Protein AF-A0A822EEZ5-F1 (afdb_monomer_lite)

Foldseek 3Di:
DDVVVVVVVLPPLPPAQEDAADQDPPDPPRPHVPVVNLLCCLAPPCQSRLQNYQEYHHELVSCVSNLVSDQRQNHQYYHYEQDDPVSCVVAVPPPHPNVNVVPHNHQWYWYWHDDPPDDTDIDTDGDD

Structure (mmCIF, N/CA/C/O backbone):
data_AF-A0A822EEZ5-F1
#
_entry.id   AF-A0A822EEZ5-F1
#
loop_
_atom_site.group_PDB
_atom_site.id
_atom_site.type_symbol
_atom_site.label_atom_id
_atom_site.label_alt_id
_atom_site.label_comp_id
_atom_site.label_asym_id
_atom_site.label_entity_id
_atom_site.label_seq_id
_atom_site.pdbx_PDB_ins_code
_atom_site.Cartn_x
_atom_site.Cartn_y
_atom_site.Cartn_z
_atom_site.occupancy
_atom_site.B_iso_or_equiv
_atom_site.auth_seq_id
_atom_site.auth_comp_id
_atom_site.auth_asym_id
_atom_site.auth_atom_id
_atom_site.pdbx_PDB_model_num
ATOM 1 N N . VAL A 1 1 ? 2.350 -27.438 6.281 1.00 40.94 1 VAL A N 1
ATOM 2 C CA . VAL A 1 1 ? 3.151 -26.961 7.430 1.00 40.94 1 VAL A CA 1
ATOM 3 C C . VAL A 1 1 ? 2.363 -25.825 8.044 1.00 40.94 1 VAL A C 1
ATOM 5 O O . VAL A 1 1 ? 2.202 -24.805 7.385 1.00 40.94 1 VAL A O 1
ATOM 8 N N . ASP A 1 2 ? 1.758 -26.075 9.203 1.00 41.69 2 ASP A N 1
ATOM 9 C CA . ASP A 1 2 ? 0.880 -25.128 9.894 1.00 41.69 2 ASP A CA 1
ATOM 10 C C . ASP A 1 2 ? 1.665 -23.890 10.335 1.00 41.69 2 ASP A C 1
ATOM 12 O O . ASP A 1 2 ? 2.640 -23.989 11.080 1.00 41.69 2 ASP A O 1
ATOM 16 N N . ASN A 1 3 ? 1.237 -22.715 9.872 1.00 53.09 3 ASN A N 1
ATOM 17 C CA . ASN A 1 3 ? 1.845 -21.423 10.197 1.00 53.09 3 ASN A CA 1
ATOM 18 C C . ASN A 1 3 ? 1.321 -20.867 11.533 1.00 53.09 3 ASN A C 1
ATOM 20 O O . ASN A 1 3 ? 1.221 -19.657 11.690 1.00 53.09 3 ASN A O 1
ATOM 24 N N . GLN A 1 4 ? 1.028 -21.724 12.516 1.00 59.28 4 GLN A N 1
ATOM 25 C CA . GLN A 1 4 ? 0.553 -21.290 13.838 1.00 59.28 4 GLN A CA 1
ATOM 26 C C . GLN A 1 4 ? 1.522 -20.302 14.504 1.00 59.28 4 GLN A C 1
ATOM 28 O O . GLN A 1 4 ? 1.101 -19.368 15.171 1.00 59.28 4 GLN A O 1
ATOM 33 N N . ARG A 1 5 ? 2.832 -20.450 14.263 1.00 58.84 5 ARG A N 1
ATOM 34 C CA . ARG A 1 5 ? 3.837 -19.473 14.709 1.00 58.84 5 ARG A CA 1
ATOM 35 C C . ARG A 1 5 ? 3.690 -18.105 14.049 1.00 58.84 5 ARG A C 1
ATOM 37 O O . ARG A 1 5 ? 3.953 -17.108 14.703 1.00 58.84 5 ARG A O 1
ATOM 44 N N . LEU A 1 6 ? 3.317 -18.060 12.770 1.00 58.75 6 LEU A N 1
ATOM 45 C CA . LEU A 1 6 ? 3.106 -16.802 12.061 1.00 58.75 6 LEU A CA 1
ATOM 46 C C . LEU A 1 6 ? 1.865 -16.102 12.620 1.00 58.75 6 LEU A C 1
ATOM 48 O O . LEU A 1 6 ? 1.935 -14.922 12.916 1.00 58.75 6 LEU A O 1
ATOM 52 N N . ASP A 1 7 ? 0.780 -16.845 12.843 1.00 57.44 7 ASP A N 1
ATOM 53 C CA . ASP A 1 7 ? -0.473 -16.293 13.368 1.00 57.44 7 ASP A CA 1
ATOM 54 C C . ASP A 1 7 ? -0.299 -15.715 14.784 1.00 57.44 7 ASP A C 1
ATOM 56 O O . ASP A 1 7 ? -0.736 -14.599 15.041 1.00 57.44 7 ASP A O 1
ATOM 60 N N . ILE A 1 8 ? 0.464 -16.389 15.652 1.00 62.69 8 ILE A N 1
ATOM 61 C CA . ILE A 1 8 ? 0.809 -15.879 16.993 1.00 62.69 8 ILE A CA 1
ATOM 62 C C . ILE A 1 8 ? 1.640 -14.583 16.915 1.00 62.69 8 ILE A C 1
ATOM 64 O O . ILE A 1 8 ? 1.400 -13.650 17.674 1.00 62.69 8 ILE A O 1
ATOM 68 N N . ILE A 1 9 ? 2.597 -14.490 15.983 1.00 59.03 9 ILE A N 1
ATOM 69 C CA . ILE A 1 9 ? 3.438 -13.288 15.815 1.00 59.03 9 ILE A CA 1
ATOM 70 C C . ILE A 1 9 ? 2.633 -12.111 15.233 1.00 59.03 9 ILE A C 1
ATOM 72 O O . ILE A 1 9 ? 2.916 -10.961 15.559 1.00 59.03 9 ILE A O 1
ATOM 76 N N . LEU A 1 10 ? 1.635 -12.380 14.383 1.00 59.34 10 LEU A N 1
ATOM 77 C CA . LEU A 1 10 ? 0.756 -11.347 13.816 1.00 59.34 10 LEU A CA 1
ATOM 78 C C . LEU A 1 10 ? -0.245 -10.801 14.855 1.00 59.34 10 LEU A C 1
ATOM 80 O O . LEU A 1 10 ? -0.673 -9.655 14.733 1.00 59.34 10 LEU A O 1
ATOM 84 N N . GLU A 1 11 ? -0.597 -11.593 15.875 1.00 57.88 11 GLU A N 1
ATOM 85 C CA . GLU A 1 11 ? -1.450 -11.179 17.001 1.00 57.88 11 GLU A CA 1
ATOM 86 C C . GLU A 1 11 ? -0.689 -10.406 18.097 1.00 57.88 11 GLU A C 1
ATOM 88 O O . GLU A 1 11 ? -1.285 -9.599 18.819 1.00 57.88 11 GLU A O 1
ATOM 93 N N . GLU A 1 12 ? 0.632 -10.581 18.214 1.00 59.47 12 GLU A N 1
ATOM 94 C CA . GLU A 1 12 ? 1.474 -9.751 19.079 1.00 59.47 12 GLU A CA 1
ATOM 95 C C . GLU A 1 12 ? 1.608 -8.339 18.476 1.00 59.47 12 GLU A C 1
ATOM 97 O O . GLU A 1 12 ? 2.477 -8.073 17.648 1.00 59.47 12 GLU A O 1
ATOM 102 N N . ASN A 1 13 ? 0.725 -7.431 18.916 1.00 52.38 13 ASN A N 1
ATOM 103 C CA . ASN A 1 13 ? 0.539 -5.992 18.610 1.00 52.38 13 ASN A CA 1
ATOM 104 C C . ASN A 1 13 ? 1.773 -5.104 18.298 1.00 52.38 13 ASN A C 1
ATOM 106 O O . ASN A 1 13 ? 1.629 -3.923 17.976 1.00 52.38 13 ASN A O 1
ATOM 110 N N . THR A 1 14 ? 2.987 -5.621 18.404 1.00 52.34 14 THR A N 1
ATOM 111 C CA . THR A 1 14 ? 4.252 -4.960 18.086 1.00 52.34 14 THR A CA 1
ATOM 112 C C . THR A 1 14 ? 4.615 -4.997 16.599 1.00 52.34 14 THR A C 1
ATOM 114 O O . THR A 1 14 ? 5.368 -4.130 16.161 1.00 52.34 14 THR A O 1
ATOM 117 N N . PHE A 1 15 ? 4.101 -5.951 15.808 1.00 54.69 15 PHE A N 1
ATOM 118 C CA . PHE A 1 15 ? 4.681 -6.222 14.481 1.00 54.69 15 PHE A CA 1
ATOM 119 C C . PHE A 1 15 ? 4.086 -5.447 13.292 1.00 54.69 15 PHE A C 1
ATOM 121 O O . PHE A 1 15 ? 4.710 -5.407 12.236 1.00 54.69 15 PHE A O 1
ATOM 128 N N . THR A 1 16 ? 2.919 -4.805 13.405 1.00 61.56 16 THR A N 1
ATOM 129 C CA . THR A 1 16 ? 2.196 -4.344 12.194 1.00 61.56 16 THR A CA 1
ATOM 130 C C . THR A 1 16 ? 1.601 -2.947 12.273 1.00 61.56 16 THR A C 1
ATOM 132 O O . THR A 1 16 ? 0.575 -2.691 11.663 1.00 61.56 16 THR A O 1
ATOM 135 N N . ASN A 1 17 ? 2.255 -2.008 12.959 1.00 76.88 17 ASN A N 1
ATOM 136 C CA . ASN A 1 17 ? 1.902 -0.593 12.784 1.00 76.88 17 ASN A CA 1
ATOM 137 C C . ASN A 1 17 ? 2.533 0.002 11.518 1.00 76.88 17 ASN A C 1
ATOM 139 O O . ASN A 1 17 ? 1.924 0.866 10.895 1.00 76.88 17 ASN A O 1
ATOM 143 N N . ALA A 1 18 ? 3.730 -0.452 11.133 1.00 83.12 18 ALA A N 1
ATOM 144 C CA . ALA A 1 18 ? 4.462 0.060 9.981 1.00 83.12 18 ALA A CA 1
ATOM 145 C C . ALA A 1 18 ? 4.968 -1.085 9.099 1.00 83.12 18 ALA A C 1
ATOM 147 O O . ALA A 1 18 ? 5.644 -1.988 9.590 1.00 83.12 18 ALA A O 1
ATOM 148 N N . LEU A 1 19 ? 4.662 -1.037 7.803 1.00 86.62 19 LEU A N 1
ATOM 149 C CA . LEU A 1 19 ? 5.199 -1.959 6.803 1.00 86.62 19 LEU A CA 1
ATOM 150 C C . LEU A 1 19 ? 6.163 -1.215 5.878 1.00 86.62 19 LEU A C 1
ATOM 152 O O . LEU A 1 19 ? 5.849 -0.120 5.415 1.00 86.62 19 LEU A O 1
ATOM 156 N N . ASN A 1 20 ? 7.322 -1.815 5.599 1.00 85.38 20 ASN A N 1
ATOM 157 C CA . ASN A 1 20 ? 8.355 -1.228 4.750 1.00 85.38 20 ASN A CA 1
ATOM 158 C C . ASN A 1 20 ? 8.762 -2.200 3.632 1.00 85.38 20 ASN A C 1
ATOM 160 O O . ASN A 1 20 ? 9.286 -3.279 3.898 1.00 85.38 20 ASN A O 1
ATOM 164 N N . PHE A 1 21 ? 8.518 -1.785 2.393 1.00 83.62 21 PHE A N 1
ATOM 165 C CA . PHE A 1 21 ? 8.829 -2.484 1.148 1.00 83.62 21 PHE A CA 1
ATOM 166 C C . PHE A 1 21 ? 9.794 -1.678 0.267 1.00 83.62 21 PHE A C 1
ATOM 168 O O . PHE A 1 21 ? 9.820 -1.871 -0.948 1.00 83.62 21 PHE A O 1
ATOM 175 N N . VAL A 1 22 ? 10.557 -0.752 0.854 1.00 77.25 22 VAL A N 1
ATOM 176 C CA . VAL A 1 22 ? 11.609 -0.022 0.140 1.00 77.25 22 VAL A CA 1
ATOM 177 C C . VAL A 1 22 ? 12.774 -0.962 -0.122 1.00 77.25 22 VAL A C 1
ATOM 179 O O . VAL A 1 22 ? 13.339 -1.557 0.797 1.00 77.25 22 VAL A O 1
ATOM 182 N N . LEU A 1 23 ? 13.153 -1.069 -1.389 1.00 67.56 23 LEU A N 1
ATOM 183 C CA . LEU A 1 23 ? 14.301 -1.847 -1.826 1.00 67.56 23 LEU A CA 1
ATOM 184 C C . LEU A 1 23 ? 15.545 -0.973 -1.644 1.00 67.56 23 LEU A C 1
ATOM 186 O O . LEU A 1 23 ? 15.930 -0.222 -2.532 1.00 67.56 23 LEU A O 1
ATOM 190 N N . THR A 1 24 ? 16.154 -0.992 -0.457 1.00 53.53 24 THR A N 1
ATOM 191 C CA . THR A 1 24 ? 17.392 -0.235 -0.230 1.00 53.53 24 THR A CA 1
ATOM 192 C C . THR A 1 24 ? 18.543 -0.863 -1.016 1.00 53.53 24 THR A C 1
ATOM 194 O O . THR A 1 24 ? 19.123 -1.855 -0.577 1.00 53.53 24 THR A O 1
ATOM 197 N N . THR A 1 25 ? 18.925 -0.264 -2.142 1.00 46.53 25 THR A N 1
ATOM 198 C CA . THR A 1 25 ? 20.228 -0.490 -2.779 1.00 46.53 25 THR A CA 1
ATOM 199 C C . THR A 1 25 ? 21.290 0.310 -2.017 1.00 46.53 25 THR A C 1
ATOM 201 O O . THR A 1 25 ? 21.645 1.421 -2.400 1.00 46.53 25 THR A O 1
ATOM 204 N N . LEU A 1 26 ? 21.771 -0.216 -0.885 1.00 39.56 26 LEU A N 1
ATOM 205 C CA . LEU A 1 26 ? 23.038 0.253 -0.287 1.00 39.56 26 LEU A CA 1
ATOM 206 C C . LEU A 1 26 ? 24.258 -0.472 -0.882 1.00 39.56 26 LEU A C 1
ATOM 208 O O . LEU A 1 26 ? 25.397 -0.086 -0.643 1.00 39.56 26 LEU A O 1
ATOM 212 N N . THR A 1 27 ? 24.009 -1.484 -1.702 1.00 38.69 27 THR A N 1
ATOM 213 C CA . THR A 1 27 ? 24.968 -2.180 -2.556 1.00 38.69 27 THR A CA 1
ATOM 214 C C . THR A 1 27 ? 24.254 -2.432 -3.879 1.00 38.69 27 THR A C 1
ATOM 216 O O . THR A 1 27 ? 23.063 -2.735 -3.845 1.00 38.69 27 THR A O 1
ATOM 219 N N . ASP A 1 28 ? 24.937 -2.311 -5.018 1.00 41.38 28 ASP A N 1
ATOM 220 C CA . ASP A 1 28 ? 24.404 -2.476 -6.391 1.00 41.38 28 ASP A CA 1
ATOM 221 C C . ASP A 1 28 ? 23.696 -3.822 -6.683 1.00 41.38 28 ASP A C 1
ATOM 223 O O . ASP A 1 28 ? 23.238 -4.071 -7.797 1.00 41.38 28 ASP A O 1
ATOM 227 N N . ASP A 1 29 ? 23.551 -4.690 -5.686 1.00 39.03 29 ASP A N 1
ATOM 228 C CA . ASP A 1 29 ? 22.680 -5.849 -5.739 1.00 39.03 29 ASP A CA 1
ATOM 229 C C . ASP A 1 29 ? 21.243 -5.418 -5.443 1.00 39.03 29 ASP A C 1
ATOM 231 O O . ASP A 1 29 ? 20.829 -5.249 -4.292 1.00 39.03 29 ASP A O 1
ATOM 235 N N . ILE A 1 30 ? 20.461 -5.263 -6.513 1.00 46.62 30 ILE A N 1
ATOM 236 C CA . ILE A 1 30 ? 19.004 -5.155 -6.460 1.00 46.62 30 ILE A CA 1
ATOM 237 C C . ILE A 1 30 ? 18.480 -6.439 -5.804 1.00 46.62 30 ILE A C 1
ATOM 239 O O . ILE A 1 30 ? 18.156 -7.422 -6.472 1.00 46.62 30 ILE A O 1
ATOM 243 N N . CYS A 1 31 ? 18.376 -6.447 -4.476 1.00 44.38 31 CYS A N 1
ATOM 244 C CA . CYS A 1 31 ? 17.575 -7.420 -3.748 1.00 44.38 31 CYS A CA 1
ATOM 245 C C . CYS A 1 31 ? 16.105 -7.093 -4.005 1.00 44.38 31 CYS A C 1
ATOM 247 O O . CYS A 1 31 ? 15.400 -6.627 -3.117 1.00 44.38 31 CYS A O 1
ATOM 249 N N . SER A 1 32 ? 15.650 -7.309 -5.242 1.00 56.38 32 SER A N 1
ATOM 250 C CA . SER A 1 32 ? 14.232 -7.355 -5.566 1.00 56.38 32 SER A CA 1
ATOM 251 C C . SER A 1 32 ? 13.616 -8.392 -4.636 1.00 56.38 32 SER A C 1
ATOM 253 O O . SER A 1 32 ? 14.074 -9.539 -4.590 1.00 56.38 32 SER A O 1
ATOM 255 N N . ILE A 1 33 ? 12.603 -8.000 -3.857 1.00 63.50 33 ILE A N 1
ATOM 256 C CA . ILE A 1 33 ? 11.738 -8.993 -3.226 1.00 63.50 33 ILE A CA 1
ATOM 257 C C . ILE A 1 33 ? 11.224 -9.835 -4.383 1.00 63.50 33 ILE A C 1
ATOM 259 O O . ILE A 1 33 ? 10.450 -9.338 -5.199 1.00 63.50 33 ILE A O 1
ATOM 263 N N . ALA A 1 34 ? 11.695 -11.081 -4.476 1.00 69.56 34 ALA A N 1
ATOM 264 C CA . ALA A 1 34 ? 11.305 -11.962 -5.561 1.00 69.56 34 ALA A CA 1
ATOM 265 C C . ALA A 1 34 ? 9.779 -11.937 -5.663 1.00 69.56 34 ALA A C 1
ATOM 267 O O . ALA A 1 34 ? 9.099 -12.109 -4.649 1.00 69.56 34 ALA A O 1
ATOM 268 N N . ASP A 1 35 ? 9.242 -11.715 -6.862 1.00 74.00 35 ASP A N 1
ATOM 269 C CA . ASP A 1 35 ? 7.805 -11.512 -7.081 1.00 74.00 35 ASP A CA 1
ATOM 270 C C . ASP A 1 35 ? 6.945 -12.581 -6.397 1.00 74.00 35 ASP A C 1
ATOM 272 O O . ASP A 1 35 ? 5.860 -12.303 -5.897 1.00 74.00 35 ASP A O 1
ATOM 276 N N . GLN A 1 36 ? 7.452 -13.811 -6.313 1.00 76.12 36 GLN A N 1
ATOM 277 C CA . GLN A 1 36 ? 6.807 -14.913 -5.609 1.00 76.12 36 GLN A CA 1
ATOM 278 C C . GLN A 1 36 ? 6.635 -14.662 -4.100 1.00 76.12 36 GLN A C 1
ATOM 280 O O . GLN A 1 36 ? 5.601 -15.017 -3.534 1.00 76.12 36 GLN A O 1
ATOM 285 N N . ILE A 1 37 ? 7.629 -14.060 -3.443 1.00 80.19 37 ILE A N 1
ATOM 286 C CA . ILE A 1 37 ? 7.587 -13.688 -2.023 1.00 80.19 37 ILE A CA 1
ATOM 287 C C . ILE A 1 37 ? 6.583 -12.554 -1.822 1.00 80.19 37 ILE A C 1
ATOM 289 O O . ILE A 1 37 ? 5.725 -12.664 -0.946 1.00 80.19 37 ILE A O 1
ATOM 293 N N . LEU A 1 38 ? 6.643 -11.518 -2.664 1.00 83.88 38 LEU A N 1
ATOM 294 C CA . LEU A 1 38 ? 5.706 -10.395 -2.611 1.00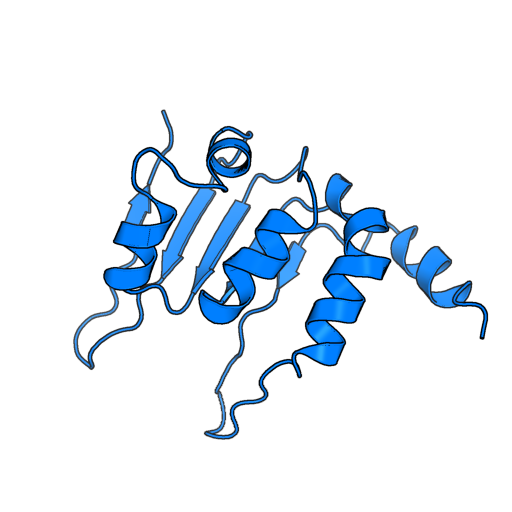 83.88 38 LEU A CA 1
ATOM 295 C C . LEU A 1 38 ? 4.264 -10.871 -2.827 1.00 83.88 38 LEU A C 1
ATOM 297 O O . LEU A 1 38 ? 3.392 -10.595 -2.010 1.00 83.88 38 LEU A O 1
ATOM 301 N N . ASN A 1 39 ? 4.027 -11.682 -3.859 1.00 84.56 39 ASN A N 1
ATOM 302 C CA . ASN A 1 39 ? 2.715 -12.259 -4.143 1.00 84.56 39 ASN A CA 1
ATOM 303 C C . ASN A 1 39 ? 2.220 -13.115 -2.973 1.00 84.56 39 ASN A C 1
ATOM 305 O O . ASN A 1 39 ? 1.064 -13.014 -2.568 1.00 84.56 39 ASN A O 1
ATOM 309 N N . ARG A 1 40 ? 3.091 -13.947 -2.386 1.00 85.56 40 ARG A N 1
ATOM 310 C CA . ARG A 1 40 ? 2.718 -14.756 -1.222 1.00 85.56 40 ARG A CA 1
ATOM 311 C C . ARG A 1 40 ? 2.337 -13.875 -0.035 1.00 85.56 40 ARG A C 1
ATOM 313 O O . ARG A 1 40 ? 1.365 -14.204 0.645 1.00 85.56 40 ARG A O 1
ATOM 320 N N . PHE A 1 41 ? 3.076 -12.796 0.208 1.00 85.81 41 PHE A N 1
ATOM 321 C CA . PHE A 1 41 ? 2.777 -11.841 1.268 1.00 85.81 41 PHE A CA 1
ATOM 322 C C . PHE A 1 41 ? 1.423 -11.159 1.031 1.00 85.81 41 PHE A C 1
ATOM 324 O O . PHE A 1 41 ? 0.550 -11.249 1.896 1.00 85.81 41 PHE A O 1
ATOM 331 N N . CYS A 1 42 ? 1.215 -10.579 -0.156 1.00 88.38 42 CYS A N 1
ATOM 332 C CA . CYS A 1 42 ? -0.028 -9.910 -0.548 1.00 88.38 42 CYS A CA 1
ATOM 333 C C . CYS A 1 42 ? -1.254 -10.826 -0.464 1.00 88.38 42 CYS A C 1
ATOM 335 O O . CYS A 1 42 ? -2.317 -10.379 -0.059 1.00 88.38 42 CYS A O 1
ATOM 337 N N . LEU A 1 43 ? -1.117 -12.106 -0.824 1.00 88.00 43 LEU A N 1
ATOM 338 C CA . LEU A 1 43 ? -2.254 -13.029 -0.876 1.00 88.00 43 LEU A CA 1
ATOM 339 C C . LEU A 1 43 ? -2.564 -13.713 0.460 1.00 88.00 43 LEU A C 1
ATOM 341 O O . LEU A 1 43 ? -3.712 -14.068 0.700 1.00 88.00 43 LEU A O 1
ATOM 345 N N . ASN A 1 44 ? -1.563 -13.947 1.314 1.00 85.56 44 ASN A N 1
ATOM 346 C CA . ASN A 1 44 ? -1.742 -14.808 2.493 1.00 85.56 44 ASN A CA 1
ATOM 347 C C . ASN A 1 44 ? -1.547 -14.090 3.826 1.00 85.56 44 ASN A C 1
ATOM 349 O O . ASN A 1 44 ? -2.137 -14.503 4.822 1.00 85.56 44 ASN A O 1
ATOM 353 N N . ILE A 1 45 ? -0.688 -13.070 3.864 1.00 84.25 45 ILE A N 1
ATOM 354 C CA . ILE A 1 45 ? -0.289 -12.408 5.110 1.00 84.25 45 ILE A CA 1
ATOM 355 C C . ILE A 1 45 ? -1.013 -11.077 5.228 1.00 84.25 45 ILE A C 1
ATOM 357 O O . ILE A 1 45 ? -1.720 -10.853 6.203 1.00 84.25 45 ILE A O 1
ATOM 361 N N . LEU A 1 46 ? -0.898 -10.224 4.210 1.00 86.81 46 LEU A N 1
ATOM 362 C CA . LEU A 1 46 ? -1.463 -8.880 4.216 1.00 86.81 46 LEU A CA 1
ATOM 363 C C . LEU A 1 46 ? -2.977 -8.840 4.520 1.00 86.81 46 LEU A C 1
ATOM 365 O O . LEU A 1 46 ? -3.363 -8.041 5.374 1.00 86.81 46 LEU A O 1
ATOM 369 N N . PRO A 1 47 ? -3.827 -9.744 3.987 1.00 87.25 47 PRO A N 1
ATOM 370 C CA . PRO A 1 47 ? -5.257 -9.774 4.312 1.00 87.25 47 PRO A CA 1
ATOM 371 C C . PRO A 1 47 ? -5.562 -10.127 5.775 1.00 87.25 47 PRO A C 1
ATOM 373 O O . PRO A 1 47 ? -6.686 -9.949 6.227 1.00 87.25 47 PRO A O 1
ATOM 376 N N . ARG A 1 48 ? -4.579 -10.623 6.535 1.00 84.50 48 ARG A N 1
ATOM 377 C CA . ARG A 1 48 ? -4.717 -10.919 7.968 1.00 84.50 48 ARG A CA 1
ATOM 378 C C . ARG A 1 48 ? -4.271 -9.770 8.865 1.00 84.50 48 ARG A C 1
ATOM 380 O O . ARG A 1 48 ? -4.567 -9.805 10.048 1.00 84.50 48 ARG A O 1
ATOM 387 N N . ILE A 1 49 ? -3.548 -8.784 8.331 1.00 85.31 49 ILE A N 1
ATOM 388 C CA . ILE A 1 49 ? -2.934 -7.713 9.135 1.00 85.31 49 ILE A CA 1
ATOM 389 C C . ILE A 1 49 ? -3.224 -6.300 8.645 1.00 85.31 49 ILE A C 1
ATOM 391 O O . ILE A 1 49 ? -2.906 -5.352 9.355 1.00 85.31 49 ILE A O 1
ATOM 395 N N . HIS A 1 50 ? -3.816 -6.133 7.459 1.00 86.75 50 HIS A N 1
ATOM 396 C CA . HIS A 1 50 ? -4.040 -4.826 6.832 1.00 86.75 50 HIS A CA 1
ATOM 397 C C . HIS A 1 50 ? -4.772 -3.830 7.748 1.00 86.75 50 HIS A C 1
ATOM 399 O O . HIS A 1 50 ? -4.479 -2.638 7.715 1.00 86.75 50 HIS A O 1
ATOM 405 N N . TYR A 1 51 ? -5.676 -4.308 8.608 1.00 87.25 51 TYR A N 1
ATOM 406 C CA . TYR A 1 51 ? -6.414 -3.472 9.551 1.00 87.25 51 TYR A CA 1
ATOM 407 C C . TYR A 1 51 ? -5.537 -2.895 10.669 1.00 87.25 51 TYR A C 1
ATOM 409 O O . TYR A 1 51 ? -5.916 -1.895 11.262 1.00 87.25 51 TYR A O 1
ATOM 417 N N . ASN A 1 52 ? -4.370 -3.469 10.959 1.00 86.19 52 ASN A N 1
ATOM 418 C CA . ASN A 1 52 ? -3.443 -2.939 11.965 1.00 86.19 52 ASN A CA 1
ATOM 419 C C . ASN A 1 52 ? -2.456 -1.914 11.387 1.00 86.19 52 ASN A C 1
ATOM 421 O O . ASN A 1 52 ? -1.845 -1.160 12.146 1.00 86.19 52 ASN A O 1
ATOM 425 N N . VAL A 1 53 ? -2.307 -1.871 10.061 1.00 87.81 53 VAL A N 1
ATOM 426 C CA . VAL A 1 53 ? -1.298 -1.051 9.385 1.00 87.81 53 VAL A CA 1
ATOM 427 C C . VAL A 1 53 ? -1.678 0.424 9.464 1.00 87.81 53 VAL A C 1
ATOM 429 O O . VAL A 1 53 ? -2.714 0.836 8.948 1.00 87.81 53 VAL A O 1
ATOM 432 N N . LYS A 1 54 ? -0.801 1.218 10.082 1.00 89.44 54 LYS A N 1
ATOM 433 C CA . LYS A 1 54 ? -0.919 2.681 10.196 1.00 89.44 54 LYS A CA 1
ATOM 434 C C . LYS A 1 54 ? 0.027 3.422 9.266 1.00 89.44 54 LYS A C 1
ATOM 436 O O . LYS A 1 54 ? -0.283 4.525 8.830 1.00 89.44 54 LYS A O 1
ATOM 441 N N . SER A 1 55 ? 1.168 2.812 8.966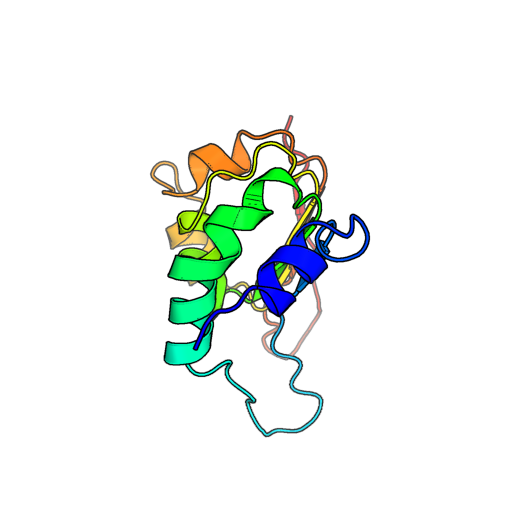 1.00 89.25 55 SER A N 1
ATOM 442 C CA . SER A 1 55 ? 2.209 3.375 8.121 1.00 89.25 55 SER A CA 1
ATOM 443 C C . SER A 1 55 ? 2.618 2.375 7.053 1.00 89.25 55 SER A C 1
ATOM 445 O O . SER A 1 55 ? 2.910 1.213 7.348 1.00 89.25 55 SER A O 1
ATOM 447 N N . LEU A 1 56 ? 2.632 2.824 5.806 1.00 89.81 56 LEU A N 1
ATOM 448 C CA . LEU A 1 56 ? 3.074 2.031 4.677 1.00 89.81 56 LEU A CA 1
ATOM 449 C C . LEU A 1 56 ? 4.170 2.783 3.934 1.00 89.81 56 LEU A C 1
ATOM 451 O O . LEU A 1 56 ? 3.967 3.894 3.457 1.00 89.81 56 LEU A O 1
ATOM 455 N N . ILE A 1 57 ? 5.333 2.155 3.832 1.00 88.88 57 ILE A N 1
ATOM 456 C CA . ILE A 1 57 ? 6.481 2.664 3.099 1.00 88.88 57 ILE A CA 1
ATOM 457 C C . ILE A 1 57 ? 6.733 1.696 1.950 1.00 88.88 57 ILE A C 1
ATOM 459 O O . ILE A 1 57 ? 7.041 0.532 2.187 1.00 88.88 57 ILE A O 1
ATOM 463 N N . VAL A 1 58 ? 6.555 2.133 0.710 1.00 87.81 58 VAL A N 1
ATOM 464 C CA . VAL A 1 58 ? 6.588 1.259 -0.470 1.00 87.81 58 VAL A CA 1
ATOM 465 C C . VAL A 1 58 ? 7.464 1.840 -1.559 1.00 87.81 58 VAL A C 1
ATOM 467 O O . VAL A 1 58 ? 7.531 3.049 -1.741 1.00 87.81 58 VAL A O 1
ATOM 470 N N . ASP A 1 59 ? 8.117 0.964 -2.309 1.00 87.00 59 ASP A N 1
ATOM 471 C CA . ASP A 1 59 ? 8.692 1.319 -3.600 1.00 87.00 59 ASP A CA 1
ATOM 472 C C . ASP A 1 59 ? 7.592 1.389 -4.670 1.00 87.00 59 ASP A C 1
ATOM 474 O O . ASP A 1 59 ? 6.630 0.610 -4.627 1.00 87.00 59 ASP A O 1
ATOM 478 N N . SER A 1 60 ? 7.731 2.291 -5.641 1.00 82.75 60 SER A N 1
ATOM 479 C CA . SER A 1 60 ? 6.781 2.455 -6.741 1.00 82.75 60 SER A CA 1
ATOM 480 C C . SER A 1 60 ? 6.562 1.156 -7.524 1.00 82.75 60 SER A C 1
ATOM 482 O O . SER A 1 60 ? 5.437 0.891 -7.951 1.00 82.75 60 SER A O 1
ATOM 484 N N . ILE A 1 61 ? 7.582 0.294 -7.623 1.00 83.25 61 ILE A N 1
ATOM 485 C CA . ILE A 1 61 ? 7.478 -0.984 -8.344 1.00 83.25 61 ILE A CA 1
ATOM 486 C C . ILE A 1 61 ? 6.574 -2.008 -7.638 1.00 83.25 61 ILE A C 1
ATOM 488 O O . ILE A 1 61 ? 5.978 -2.867 -8.285 1.00 83.25 61 ILE A O 1
ATOM 492 N N . CYS A 1 62 ? 6.463 -1.922 -6.310 1.00 84.19 62 CYS A N 1
ATOM 493 C CA . CYS A 1 62 ? 5.643 -2.820 -5.491 1.00 84.19 62 CYS A CA 1
ATOM 494 C C . CYS A 1 62 ? 4.301 -2.187 -5.102 1.00 84.19 62 CYS A C 1
ATOM 496 O O . CYS A 1 62 ? 3.415 -2.889 -4.607 1.00 84.19 62 CYS A O 1
ATOM 498 N 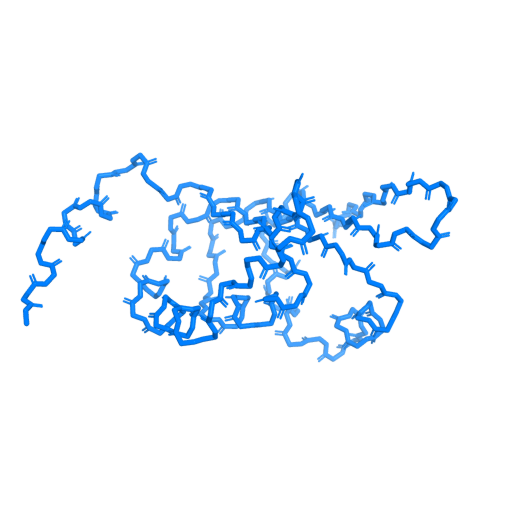N . MET A 1 63 ? 4.159 -0.873 -5.306 1.00 86.38 63 MET A N 1
ATOM 499 C CA . MET A 1 63 ? 3.032 -0.064 -4.851 1.00 86.38 63 MET A CA 1
ATOM 500 C C . MET A 1 63 ? 1.692 -0.675 -5.249 1.00 86.38 63 MET A C 1
ATOM 502 O O . MET A 1 63 ? 0.851 -0.884 -4.385 1.00 86.38 63 MET A O 1
ATOM 506 N N . GLU A 1 64 ? 1.496 -1.004 -6.526 1.00 86.31 64 GLU A N 1
ATOM 507 C CA . GLU A 1 64 ? 0.212 -1.513 -7.014 1.00 86.31 64 GLU A CA 1
ATOM 508 C C . GLU A 1 64 ? -0.199 -2.808 -6.307 1.00 86.31 64 GLU A C 1
ATOM 510 O O . GLU A 1 64 ? -1.295 -2.902 -5.757 1.00 86.31 64 GLU A O 1
ATOM 515 N N . LYS A 1 65 ? 0.708 -3.787 -6.244 1.00 88.12 65 LYS A N 1
ATOM 516 C CA . LYS A 1 65 ? 0.436 -5.083 -5.608 1.00 88.12 65 LYS A CA 1
ATOM 517 C C . LYS A 1 65 ? 0.129 -4.949 -4.123 1.00 88.12 65 LYS A C 1
ATOM 519 O O . LYS A 1 65 ? -0.676 -5.714 -3.605 1.00 88.12 65 LYS A O 1
ATOM 524 N N . ILE A 1 66 ? 0.801 -4.032 -3.433 1.00 89.06 66 ILE A N 1
ATOM 525 C CA . ILE A 1 66 ? 0.590 -3.816 -2.003 1.00 89.06 66 ILE A CA 1
ATOM 526 C C . ILE A 1 66 ? -0.722 -3.070 -1.780 1.00 89.06 66 ILE A C 1
ATOM 528 O O . ILE A 1 66 ? -1.586 -3.566 -1.065 1.00 89.06 66 ILE A O 1
ATOM 532 N N . LEU A 1 67 ? -0.904 -1.924 -2.437 1.00 88.06 67 LEU A N 1
ATOM 533 C CA . LEU A 1 67 ? -2.078 -1.080 -2.254 1.00 88.06 67 LEU A CA 1
ATOM 534 C C . LEU A 1 67 ? -3.376 -1.798 -2.652 1.00 88.06 67 LEU A C 1
ATOM 536 O O . LEU A 1 67 ? -4.378 -1.636 -1.969 1.00 88.06 67 LEU A O 1
ATOM 540 N N . LEU A 1 68 ? -3.374 -2.646 -3.688 1.00 87.56 68 LEU A N 1
ATOM 541 C CA . LEU A 1 68 ? -4.569 -3.411 -4.081 1.00 87.56 68 LEU A CA 1
ATOM 542 C C . LEU A 1 68 ? -4.820 -4.675 -3.252 1.00 87.56 68 LEU A C 1
ATOM 544 O O . LEU A 1 68 ? -5.885 -5.278 -3.378 1.00 87.56 68 LEU A O 1
ATOM 548 N N . ALA A 1 69 ? -3.866 -5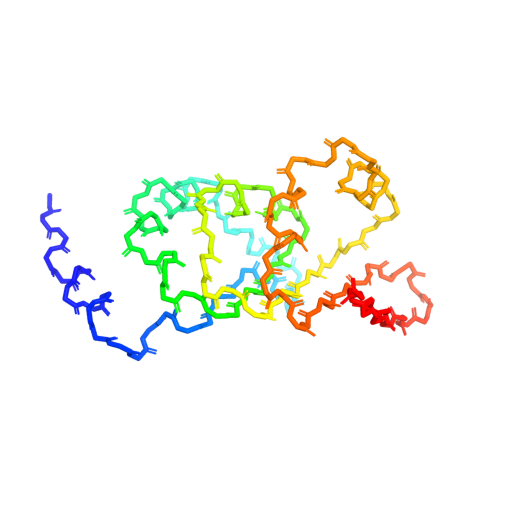.114 -2.432 1.00 87.00 69 ALA A N 1
ATOM 549 C CA . ALA A 1 69 ? -3.994 -6.372 -1.700 1.00 87.00 69 ALA A CA 1
ATOM 550 C C . ALA A 1 69 ? -4.854 -6.274 -0.429 1.00 87.00 69 ALA A C 1
ATOM 552 O O . ALA A 1 69 ? -5.168 -7.304 0.170 1.00 87.00 69 ALA A O 1
ATOM 553 N N . GLY A 1 70 ? -5.266 -5.073 -0.018 1.00 84.00 70 GLY A N 1
ATOM 554 C CA . GLY A 1 70 ? -6.190 -4.906 1.097 1.00 84.00 70 GLY A CA 1
ATOM 555 C C . GLY A 1 70 ? -6.751 -3.494 1.216 1.00 84.00 70 GLY A C 1
ATOM 556 O O . GLY A 1 70 ? -6.177 -2.530 0.721 1.00 84.00 70 GLY A O 1
ATOM 557 N N . ASP A 1 71 ? -7.873 -3.375 1.919 1.00 85.19 71 ASP A N 1
ATOM 558 C CA . ASP A 1 71 ? -8.403 -2.083 2.354 1.00 85.19 71 ASP A CA 1
ATOM 559 C C . ASP A 1 71 ? -7.719 -1.699 3.665 1.00 85.19 71 ASP A C 1
ATOM 561 O O . ASP A 1 71 ? -7.820 -2.450 4.623 1.00 85.19 71 ASP A O 1
ATOM 565 N N . TYR A 1 72 ? -7.041 -0.558 3.770 1.00 88.06 72 TYR A N 1
ATOM 566 C CA . TYR A 1 72 ? -6.284 -0.213 4.979 1.00 88.06 72 TYR A CA 1
ATOM 567 C C . TYR A 1 72 ? -7.022 0.794 5.882 1.00 88.06 72 TYR A C 1
ATOM 569 O O . TYR A 1 72 ? -6.696 1.978 5.878 1.00 88.06 72 TYR A O 1
ATOM 577 N N . PRO A 1 73 ? -8.007 0.373 6.702 1.00 87.06 73 PRO A N 1
ATOM 578 C CA . PRO A 1 73 ? -8.890 1.300 7.416 1.00 87.06 73 PRO A CA 1
ATOM 579 C C . PRO A 1 73 ? -8.172 2.228 8.404 1.00 87.06 73 PRO A C 1
ATOM 581 O O . PRO A 1 73 ? -8.692 3.296 8.707 1.00 87.06 73 PRO A O 1
ATOM 584 N N . ASN A 1 74 ? -7.004 1.822 8.908 1.00 88.50 74 ASN A N 1
ATOM 585 C CA . ASN A 1 74 ? -6.232 2.562 9.905 1.00 88.50 74 ASN A CA 1
ATOM 586 C C . ASN A 1 74 ? -4.970 3.221 9.325 1.00 88.50 74 ASN A C 1
ATOM 588 O O . ASN A 1 74 ? -4.154 3.729 10.095 1.00 88.50 74 ASN A O 1
ATOM 592 N N . LEU A 1 75 ? -4.797 3.211 7.998 1.00 89.38 75 LEU A N 1
ATOM 593 C CA . LEU A 1 75 ? -3.637 3.811 7.349 1.00 89.38 75 LEU A CA 1
ATOM 594 C C . LEU A 1 75 ? -3.705 5.332 7.450 1.00 89.38 75 LEU A C 1
ATOM 596 O O . LEU A 1 75 ? -4.606 5.963 6.902 1.00 89.38 75 LEU A O 1
ATOM 600 N N . THR A 1 76 ? -2.719 5.910 8.127 1.00 89.25 76 THR A N 1
ATOM 601 C CA . THR A 1 76 ? -2.585 7.360 8.298 1.00 89.25 76 THR A CA 1
ATOM 602 C C . THR A 1 76 ? -1.344 7.922 7.617 1.00 89.25 76 THR A C 1
ATOM 604 O O . THR A 1 76 ? -1.292 9.123 7.346 1.00 89.25 76 THR A O 1
ATOM 607 N N . GLN A 1 77 ? -0.356 7.073 7.320 1.00 89.69 77 GLN A N 1
ATOM 608 C CA . GLN A 1 77 ? 0.901 7.459 6.687 1.00 89.69 77 GLN A CA 1
ATOM 609 C C . GLN A 1 77 ? 1.189 6.575 5.473 1.00 89.69 77 GLN A C 1
ATOM 611 O O . GLN A 1 77 ? 1.266 5.351 5.594 1.00 89.69 77 GLN A O 1
ATOM 616 N N . LEU A 1 78 ? 1.403 7.192 4.315 1.00 89.44 78 LEU A N 1
ATOM 617 C CA . LEU A 1 78 ? 1.806 6.510 3.090 1.00 89.44 78 LEU A CA 1
ATOM 618 C C . LEU A 1 78 ? 3.023 7.214 2.496 1.00 89.44 78 LEU A C 1
ATOM 620 O O . LEU A 1 78 ? 2.974 8.389 2.142 1.00 89.44 78 LEU A O 1
ATOM 624 N N . LYS A 1 79 ? 4.122 6.475 2.364 1.00 89.00 79 LYS A N 1
ATOM 625 C CA . LYS A 1 79 ? 5.364 6.960 1.776 1.00 89.00 79 LYS A CA 1
ATOM 626 C C . LYS A 1 79 ? 5.736 6.104 0.576 1.00 89.00 79 LYS A C 1
ATOM 628 O O . LYS A 1 79 ? 5.870 4.889 0.705 1.00 89.00 79 LYS A O 1
ATOM 633 N N . ILE A 1 80 ? 5.908 6.736 -0.577 1.00 87.06 80 ILE A N 1
ATOM 634 C CA . ILE A 1 80 ? 6.164 6.052 -1.846 1.00 87.06 80 ILE A CA 1
ATOM 635 C C . ILE A 1 80 ? 7.517 6.508 -2.387 1.00 87.06 80 ILE A C 1
ATOM 637 O O . ILE A 1 80 ? 7.735 7.699 -2.589 1.00 87.06 80 ILE A O 1
ATOM 641 N N . PHE A 1 81 ? 8.432 5.563 -2.587 1.00 85.50 81 PHE A N 1
ATOM 642 C CA . PHE A 1 81 ? 9.788 5.782 -3.091 1.00 85.50 81 PHE A CA 1
ATOM 643 C C . PHE A 1 81 ? 9.898 5.485 -4.581 1.00 85.50 81 PHE A C 1
ATOM 645 O O . PHE A 1 81 ? 9.062 4.778 -5.142 1.00 85.50 81 PHE A O 1
ATOM 652 N N . ASN A 1 82 ? 10.963 6.001 -5.201 1.00 80.56 82 ASN A N 1
ATOM 653 C CA . ASN A 1 82 ? 11.286 5.796 -6.614 1.00 80.56 82 ASN A CA 1
ATOM 654 C C . ASN A 1 82 ? 10.105 6.138 -7.530 1.00 80.56 82 ASN A C 1
ATOM 656 O O . ASN A 1 82 ? 9.813 5.465 -8.520 1.00 80.56 82 ASN A O 1
ATOM 660 N N . PHE A 1 83 ? 9.377 7.187 -7.150 1.00 78.06 83 PHE A N 1
ATOM 661 C CA . PHE A 1 83 ? 8.252 7.690 -7.911 1.00 78.06 83 PHE A CA 1
ATOM 662 C C . PHE A 1 83 ? 8.775 8.454 -9.132 1.00 78.06 83 PHE A C 1
ATOM 664 O O . PHE A 1 83 ? 9.733 9.216 -9.031 1.00 78.06 83 PHE A O 1
ATOM 671 N N . ASN A 1 84 ? 8.177 8.261 -10.306 1.00 79.12 84 ASN A N 1
ATOM 672 C CA . ASN A 1 84 ? 8.530 9.026 -11.504 1.00 79.12 84 ASN A CA 1
ATOM 673 C C . ASN A 1 84 ? 7.270 9.556 -12.195 1.00 79.12 84 ASN A C 1
ATOM 675 O O . ASN A 1 84 ? 6.159 9.096 -11.931 1.00 79.12 84 ASN A O 1
ATOM 679 N N . GLU A 1 85 ? 7.440 10.524 -13.094 1.00 75.31 85 GLU A N 1
ATOM 680 C CA . GLU A 1 85 ? 6.337 11.231 -13.762 1.00 75.31 85 GLU A CA 1
ATOM 681 C C . GLU A 1 85 ? 5.364 10.290 -14.502 1.00 75.31 85 GLU A C 1
ATOM 683 O O . GLU A 1 85 ? 4.148 10.510 -14.518 1.00 75.31 85 GLU A O 1
ATOM 688 N N . LYS A 1 86 ? 5.866 9.181 -15.062 1.00 77.56 86 LYS A N 1
ATOM 689 C CA . LYS A 1 86 ? 5.016 8.169 -15.713 1.00 77.56 86 LYS A CA 1
ATOM 690 C C . LYS A 1 86 ? 4.112 7.465 -14.703 1.00 77.56 86 LYS A C 1
ATOM 692 O O . LYS A 1 86 ? 2.944 7.230 -14.985 1.00 77.56 86 LYS A O 1
ATOM 697 N N . ILE A 1 87 ? 4.638 7.154 -13.523 1.00 74.00 87 ILE A N 1
ATOM 698 C CA . ILE A 1 87 ? 3.882 6.508 -12.447 1.00 74.00 87 ILE A CA 1
ATOM 699 C C . ILE A 1 87 ? 2.868 7.497 -11.846 1.00 74.00 87 ILE A C 1
ATOM 701 O O . ILE A 1 87 ? 1.716 7.122 -11.636 1.00 74.00 87 ILE A O 1
ATOM 705 N N . VAL A 1 88 ? 3.236 8.773 -11.664 1.00 74.56 88 VAL A N 1
ATOM 706 C CA . VAL A 1 88 ? 2.295 9.830 -11.233 1.00 74.56 88 VAL A CA 1
ATOM 707 C C . VAL A 1 88 ? 1.116 9.927 -12.196 1.00 74.56 88 VAL A C 1
ATOM 709 O O . VAL A 1 88 ? -0.034 9.809 -11.783 1.00 74.56 88 VAL A O 1
ATOM 712 N N . SER A 1 89 ? 1.388 10.118 -13.488 1.00 73.12 89 SER A N 1
ATOM 713 C CA . SER A 1 89 ? 0.332 10.283 -14.494 1.00 73.12 89 SER A CA 1
ATOM 714 C C . SER A 1 89 ? -0.564 9.048 -14.610 1.00 73.12 89 SER A C 1
ATOM 716 O O . SER A 1 89 ? -1.771 9.177 -14.817 1.00 73.12 89 SER A O 1
ATOM 718 N N . HIS A 1 90 ? -0.012 7.852 -14.412 1.00 77.56 90 HIS A N 1
ATOM 719 C CA . HIS A 1 90 ? -0.795 6.624 -14.447 1.00 77.56 90 HIS A CA 1
ATOM 720 C C . HIS A 1 90 ? -1.706 6.452 -13.220 1.00 77.56 90 HIS A C 1
ATOM 722 O O . HIS A 1 90 ? -2.846 6.020 -13.363 1.00 77.56 90 HIS A O 1
ATOM 728 N N . TYR A 1 91 ? -1.234 6.817 -12.025 1.00 76.00 91 TYR A N 1
ATOM 729 C CA . TYR A 1 91 ? -1.912 6.466 -10.772 1.00 76.00 91 TYR A CA 1
ATOM 730 C C . TYR A 1 91 ? -2.540 7.629 -10.006 1.00 76.00 91 TYR A C 1
ATOM 732 O O . TYR A 1 91 ? -3.268 7.379 -9.050 1.00 76.00 91 TYR A O 1
ATOM 740 N N . PHE A 1 92 ? -2.292 8.877 -10.391 1.00 73.81 92 PHE A N 1
ATOM 741 C CA . PHE A 1 92 ? -2.870 10.063 -9.746 1.00 73.81 92 PHE A CA 1
ATOM 742 C C . PHE A 1 92 ? -3.793 10.861 -10.675 1.00 73.81 92 PHE A C 1
ATOM 744 O O . PHE A 1 92 ? -4.275 11.933 -10.316 1.00 73.81 92 PHE A O 1
ATOM 751 N N . THR A 1 93 ? -4.098 10.329 -11.858 1.00 73.19 93 THR A N 1
ATOM 752 C CA . THR A 1 93 ? -5.185 10.843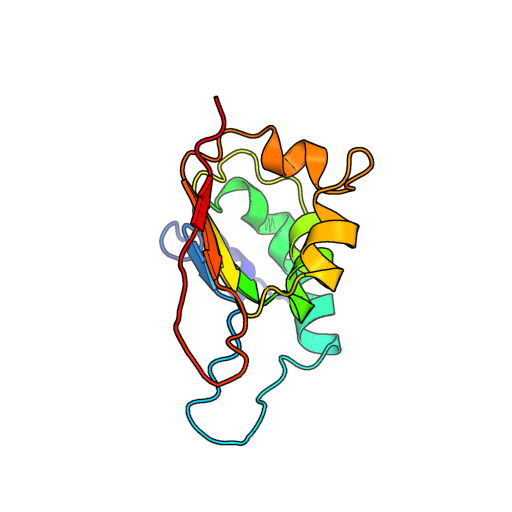 -12.698 1.00 73.19 93 THR A CA 1
ATOM 753 C C . THR A 1 93 ? -6.548 10.345 -12.194 1.00 73.19 93 THR A C 1
ATOM 755 O O . THR A 1 93 ? -6.633 9.425 -11.379 1.00 73.19 93 THR A O 1
ATOM 758 N N . GLY A 1 94 ? -7.639 10.990 -12.627 1.00 62.44 94 GLY A N 1
ATOM 759 C CA . GLY A 1 94 ? -8.982 10.861 -12.029 1.00 62.44 94 GLY A CA 1
ATOM 760 C C . GLY A 1 94 ? -9.601 9.453 -11.980 1.00 62.44 94 GLY A C 1
ATOM 761 O O . GLY A 1 94 ? -10.607 9.265 -11.294 1.00 62.44 94 GLY A O 1
ATOM 762 N N . GLU A 1 95 ? -8.998 8.467 -12.647 1.00 72.38 95 GLU A N 1
ATOM 763 C CA . GLU A 1 95 ? -9.420 7.058 -12.673 1.00 72.38 95 GLU A CA 1
ATOM 764 C C . GLU A 1 95 ? -8.520 6.135 -11.830 1.00 72.38 95 GLU A C 1
ATOM 766 O O . GLU A 1 95 ? -8.541 4.918 -11.998 1.00 72.38 95 GLU A O 1
ATOM 771 N N . SER A 1 96 ? -7.734 6.696 -10.903 1.00 77.44 96 SER A N 1
ATOM 772 C CA . SER A 1 96 ? -6.825 5.922 -10.055 1.00 77.44 96 SER A CA 1
ATOM 773 C C . SER A 1 96 ? -7.520 4.756 -9.334 1.00 77.44 96 SER A C 1
ATOM 775 O O . SER A 1 96 ? -8.479 4.987 -8.581 1.00 77.44 96 SER A O 1
ATOM 777 N N . PRO A 1 97 ? -6.997 3.518 -9.441 1.00 76.00 97 PRO A N 1
ATOM 778 C CA . PRO A 1 97 ? -7.517 2.384 -8.680 1.00 76.00 97 PRO A CA 1
ATOM 779 C C . PRO A 1 97 ? -7.287 2.555 -7.168 1.00 76.00 97 PRO A C 1
ATOM 781 O O . PRO A 1 97 ? -7.977 1.942 -6.356 1.00 76.00 97 PRO A O 1
ATOM 784 N N . PHE A 1 98 ? -6.373 3.447 -6.774 1.00 80.69 98 PHE A N 1
ATOM 785 C CA . PHE A 1 98 ? -6.063 3.757 -5.379 1.00 80.69 98 PHE A CA 1
ATOM 786 C C . PHE A 1 98 ? -6.899 4.901 -4.817 1.00 80.69 98 PHE A C 1
ATOM 788 O O . PHE A 1 98 ? -6.695 5.289 -3.668 1.00 80.69 98 PHE A O 1
ATOM 795 N N . ARG A 1 99 ? -7.859 5.442 -5.580 1.00 76.94 99 ARG A N 1
ATOM 796 C CA . ARG A 1 99 ? -8.716 6.543 -5.121 1.00 76.94 99 ARG A CA 1
ATOM 797 C C . ARG A 1 99 ? -9.318 6.266 -3.744 1.00 76.94 99 ARG A C 1
ATOM 799 O O . ARG A 1 99 ? -9.358 7.161 -2.913 1.00 76.94 99 ARG A O 1
ATOM 806 N N . ARG A 1 100 ? -9.727 5.023 -3.478 1.00 77.88 100 ARG A N 1
ATOM 807 C CA . ARG A 1 100 ? -10.261 4.606 -2.173 1.00 77.88 100 ARG A CA 1
ATOM 808 C C . ARG A 1 100 ? -9.250 4.711 -1.033 1.00 77.88 100 ARG A C 1
ATOM 810 O O . ARG A 1 100 ? -9.650 5.033 0.074 1.00 77.88 100 ARG A O 1
ATOM 817 N N . ILE A 1 101 ? -7.976 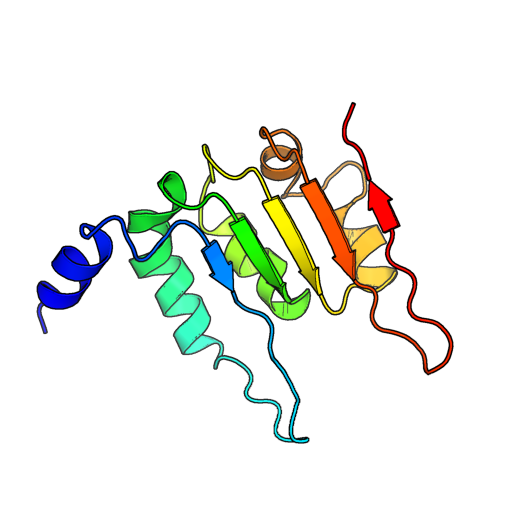4.452 -1.304 1.00 78.38 101 ILE A N 1
ATOM 818 C CA . ILE A 1 101 ? -6.886 4.519 -0.325 1.00 78.38 101 ILE A CA 1
ATOM 819 C C . ILE A 1 101 ? -6.526 5.978 -0.063 1.00 78.38 101 ILE A C 1
ATOM 821 O O . ILE A 1 101 ? -6.452 6.394 1.083 1.00 78.38 101 ILE A O 1
ATOM 825 N N . PHE A 1 102 ? -6.419 6.795 -1.113 1.00 74.00 102 PHE A N 1
ATOM 826 C CA . PHE A 1 102 ? -6.182 8.235 -0.962 1.00 74.00 102 PHE A CA 1
ATOM 827 C C . PHE A 1 102 ? -7.363 8.992 -0.336 1.00 74.00 102 PHE A C 1
ATOM 829 O O . PHE A 1 102 ? -7.175 10.080 0.192 1.00 74.00 102 PHE A O 1
ATOM 836 N N . GLN A 1 103 ? -8.570 8.423 -0.374 1.00 69.75 103 GLN A N 1
ATOM 837 C CA . GLN A 1 103 ? -9.755 8.947 0.314 1.00 69.75 103 GLN A CA 1
ATOM 838 C C . GLN A 1 103 ? -9.872 8.489 1.781 1.00 69.75 103 GLN A C 1
ATOM 840 O O . GLN A 1 103 ? -10.795 8.923 2.471 1.00 69.75 103 GLN A O 1
ATOM 845 N N . GLN A 1 104 ? -8.993 7.601 2.262 1.00 69.12 104 GLN A N 1
ATOM 846 C CA . GLN A 1 104 ? -8.926 7.234 3.683 1.00 69.12 104 GLN A CA 1
ATOM 847 C C . GLN A 1 104 ? -8.261 8.354 4.498 1.00 69.12 104 GLN A C 1
ATOM 849 O O . GLN A 1 104 ? -7.816 9.355 3.945 1.00 69.12 104 GLN A O 1
ATOM 854 N N . GLN A 1 105 ? -8.198 8.194 5.824 1.00 66.75 105 GLN A N 1
ATOM 855 C CA . GLN A 1 105 ? -7.603 9.153 6.768 1.00 66.75 105 GLN A CA 1
ATOM 856 C C . GLN A 1 105 ? -6.066 9.250 6.646 1.00 66.75 105 GLN A C 1
ATOM 858 O O . GLN A 1 105 ? -5.361 9.294 7.654 1.00 66.75 105 GLN A O 1
ATOM 863 N N . ILE A 1 106 ? -5.527 9.273 5.425 1.00 77.62 106 ILE A N 1
ATOM 864 C CA . ILE A 1 106 ? -4.112 9.514 5.172 1.00 77.62 106 ILE A CA 1
ATOM 865 C C . ILE A 1 106 ? -3.834 10.972 5.520 1.00 77.62 106 ILE A C 1
ATOM 867 O O . ILE A 1 106 ? -4.152 11.893 4.776 1.00 77.62 106 ILE A O 1
ATOM 871 N N . THR A 1 107 ? -3.242 11.167 6.691 1.00 78.38 107 THR A N 1
ATOM 872 C CA . THR A 1 107 ? -2.808 12.476 7.179 1.00 78.38 107 THR A CA 1
ATOM 873 C C . THR A 1 107 ? -1.450 12.883 6.622 1.00 78.38 107 THR A C 1
ATOM 875 O O . THR A 1 107 ? -1.100 14.058 6.675 1.00 78.38 107 THR A O 1
ATOM 878 N N . ASP A 1 108 ? -0.679 11.915 6.123 1.00 81.00 108 ASP A N 1
ATOM 879 C CA . ASP A 1 108 ? 0.690 12.124 5.665 1.00 81.00 108 ASP A CA 1
ATOM 880 C C . ASP A 1 108 ? 0.968 11.282 4.410 1.00 81.00 108 ASP A C 1
ATOM 882 O O . ASP A 1 108 ? 1.120 10.058 4.486 1.00 81.00 108 ASP A O 1
ATOM 886 N N . LEU A 1 109 ? 0.976 11.938 3.246 1.00 83.88 109 LEU A N 1
ATOM 887 C CA . LEU A 1 109 ? 1.337 11.351 1.957 1.00 83.88 109 LEU A CA 1
ATOM 888 C C . LEU A 1 109 ? 2.662 11.958 1.487 1.00 83.88 109 LEU A C 1
ATOM 890 O O . LEU A 1 109 ? 2.721 13.140 1.142 1.00 83.88 109 LEU A O 1
ATOM 894 N N . ILE A 1 110 ? 3.707 11.131 1.432 1.00 84.69 110 ILE A N 1
ATOM 895 C CA . ILE A 1 110 ? 5.053 11.543 1.022 1.00 84.69 110 ILE A CA 1
ATOM 896 C C . ILE A 1 110 ? 5.436 10.810 -0.262 1.00 84.69 110 ILE A C 1
ATOM 898 O O . ILE A 1 110 ? 5.524 9.580 -0.285 1.00 84.69 110 ILE A O 1
ATOM 902 N N . LEU A 1 111 ? 5.720 11.570 -1.318 1.00 84.00 111 LEU A N 1
ATOM 903 C CA . LEU A 1 111 ? 6.237 11.046 -2.581 1.00 84.00 111 LEU A CA 1
ATOM 904 C C . LEU A 1 111 ? 7.725 11.392 -2.696 1.00 84.00 111 LEU A C 1
ATOM 906 O O . LEU A 1 111 ? 8.104 12.562 -2.679 1.00 84.00 111 LEU A O 1
ATOM 910 N N . ILE A 1 112 ? 8.570 10.368 -2.807 1.00 84.12 112 ILE A N 1
ATOM 911 C CA . ILE A 1 112 ? 10.005 10.516 -3.050 1.00 84.12 112 ILE A CA 1
ATOM 912 C C . ILE A 1 112 ? 10.283 10.138 -4.493 1.00 84.12 112 ILE A C 1
ATOM 914 O O . ILE A 1 112 ? 10.164 8.975 -4.891 1.00 84.12 112 ILE A O 1
ATOM 918 N N . PHE A 1 113 ? 10.673 11.145 -5.262 1.00 79.31 113 PHE A N 1
ATOM 919 C CA . PHE A 1 113 ? 10.952 10.991 -6.674 1.00 79.31 113 PHE A CA 1
ATOM 920 C C . PHE A 1 113 ? 12.333 10.396 -6.921 1.00 79.31 113 PHE A C 1
ATOM 922 O O . PHE A 1 113 ? 13.314 10.763 -6.268 1.00 79.31 113 PHE A O 1
ATOM 929 N N . GLU A 1 114 ? 12.403 9.489 -7.896 1.00 70.75 114 GLU A N 1
ATOM 930 C CA . GLU A 1 114 ? 13.683 9.030 -8.413 1.00 70.75 114 GLU A CA 1
ATOM 931 C C . GLU A 1 114 ? 14.366 10.205 -9.113 1.00 70.75 114 GLU A C 1
ATOM 933 O O . GLU A 1 114 ? 13.847 10.843 -10.032 1.00 70.75 114 GLU A O 1
ATOM 938 N N . LYS A 1 115 ? 15.537 10.539 -8.600 1.00 59.44 115 LYS A N 1
ATOM 939 C CA . LYS A 1 115 ? 16.272 11.726 -8.974 1.00 59.44 115 LYS A CA 1
ATOM 940 C C . LYS A 1 115 ? 17.094 11.427 -10.220 1.00 59.44 115 LYS A C 1
ATOM 942 O O . LYS A 1 115 ? 18.050 10.661 -10.147 1.00 59.44 115 LYS A O 1
ATOM 947 N N . ASN A 1 116 ? 16.790 12.083 -11.342 1.00 53.62 116 ASN A N 1
ATOM 948 C CA . ASN A 1 116 ? 17.684 12.126 -12.505 1.00 53.62 116 ASN A CA 1
ATOM 949 C C . ASN A 1 116 ? 18.951 12.928 -12.149 1.00 53.62 116 ASN A C 1
ATOM 951 O O . ASN A 1 116 ? 19.085 14.083 -12.530 1.00 53.62 116 ASN A O 1
ATOM 955 N N . ASN A 1 117 ? 19.853 12.342 -11.361 1.00 47.44 117 ASN A N 1
ATOM 956 C CA . ASN A 1 117 ? 21.193 12.816 -11.001 1.00 47.44 117 ASN A CA 1
ATOM 957 C C . ASN A 1 117 ? 21.413 14.293 -10.603 1.00 47.44 117 ASN A C 1
ATOM 959 O O . ASN A 1 117 ? 22.563 14.642 -10.386 1.00 47.44 117 ASN A O 1
ATOM 963 N N . ASN A 1 118 ? 20.400 15.142 -10.389 1.00 45.81 118 ASN A N 1
ATOM 964 C CA . ASN A 1 118 ? 20.546 16.492 -9.822 1.00 45.81 118 ASN A CA 1
ATOM 965 C C . ASN A 1 118 ? 19.269 16.877 -9.035 1.00 45.81 118 ASN A C 1
ATOM 967 O O . ASN A 1 118 ? 18.175 16.733 -9.548 1.00 45.81 118 ASN A O 1
ATOM 971 N N . GLU A 1 119 ? 19.428 17.307 -7.773 1.00 45.47 119 GLU A N 1
ATOM 972 C CA . GLU A 1 119 ? 18.403 17.698 -6.747 1.00 45.47 119 GLU A CA 1
ATOM 973 C C . GLU A 1 119 ? 17.264 16.716 -6.288 1.00 45.47 119 GLU A C 1
ATOM 975 O O . GLU A 1 119 ? 16.517 16.175 -7.084 1.00 45.47 119 GLU A O 1
ATOM 980 N N . ILE A 1 120 ? 17.202 16.388 -4.971 1.00 47.16 120 ILE A N 1
ATOM 981 C CA . ILE A 1 120 ? 16.121 15.559 -4.369 1.00 47.16 120 ILE A CA 1
ATOM 982 C C . ILE A 1 120 ? 15.045 16.581 -4.028 1.00 47.16 120 ILE A C 1
ATOM 984 O O . ILE A 1 120 ? 15.330 17.482 -3.240 1.00 47.16 120 ILE A O 1
ATOM 988 N N . SER A 1 121 ? 13.851 16.446 -4.590 1.00 54.69 121 SER A N 1
ATOM 989 C CA . SER A 1 121 ? 12.688 17.243 -4.204 1.00 54.69 121 SER A CA 1
ATOM 990 C C . SER A 1 121 ? 11.672 16.346 -3.503 1.00 54.69 121 SER A C 1
ATOM 992 O O . SER A 1 121 ? 11.177 15.385 -4.091 1.00 54.69 121 SER A O 1
ATOM 994 N N . GLU A 1 122 ? 11.382 16.647 -2.239 1.00 56.88 122 GLU A N 1
ATOM 995 C CA . GLU A 1 122 ? 10.273 16.050 -1.493 1.00 56.88 122 GLU A CA 1
ATOM 996 C C . GLU A 1 122 ? 9.035 16.937 -1.674 1.00 56.88 122 GLU A C 1
ATOM 998 O O . GLU A 1 122 ? 9.050 18.106 -1.283 1.00 56.88 122 GLU A O 1
ATOM 1003 N N . GLU A 1 123 ? 7.960 16.399 -2.252 1.00 62.19 123 GLU A N 1
ATOM 1004 C CA . GLU A 1 123 ? 6.663 17.081 -2.298 1.00 62.19 123 GLU A CA 1
ATOM 1005 C C . GLU A 1 123 ? 5.732 16.520 -1.220 1.00 62.19 123 GLU A C 1
ATOM 1007 O O . GLU A 1 123 ? 5.524 15.309 -1.117 1.00 62.19 123 GLU A O 1
ATOM 1012 N N . HIS A 1 124 ? 5.161 17.422 -0.417 1.00 58.59 124 HIS A N 1
ATOM 1013 C CA . HIS A 1 124 ? 4.164 17.103 0.601 1.00 58.59 124 HIS A CA 1
ATOM 1014 C C . HIS A 1 124 ? 2.791 17.545 0.094 1.00 58.59 124 HIS A C 1
ATOM 1016 O O . HIS A 1 124 ? 2.510 18.744 0.038 1.00 58.59 124 HIS A O 1
ATOM 1022 N N . ASN A 1 125 ? 1.924 16.591 -0.244 1.00 57.47 125 ASN A N 1
ATOM 1023 C CA . ASN A 1 125 ? 0.535 16.893 -0.579 1.00 57.47 125 ASN A CA 1
ATOM 1024 C C . ASN A 1 125 ? -0.326 16.768 0.679 1.00 57.47 125 ASN A C 1
ATOM 1026 O O . ASN A 1 125 ? -0.527 15.670 1.196 1.00 57.47 125 ASN A O 1
ATOM 1030 N N . LYS A 1 126 ? -0.845 17.899 1.172 1.00 43.19 126 LYS A N 1
ATOM 1031 C CA . LYS A 1 126 ? -1.924 17.900 2.166 1.00 43.19 126 LYS A CA 1
ATOM 1032 C C . LYS A 1 126 ? -3.237 17.624 1.443 1.00 43.19 126 LYS A C 1
ATOM 1034 O O . LYS A 1 126 ? -3.568 18.325 0.492 1.00 43.19 126 LYS A O 1
ATOM 1039 N N . ILE A 1 127 ? -3.938 16.580 1.866 1.00 48.16 127 ILE A N 1
ATOM 1040 C CA . ILE A 1 127 ? -5.266 16.242 1.357 1.00 48.16 127 ILE A CA 1
ATOM 1041 C C . ILE A 1 127 ? -6.264 17.022 2.224 1.00 48.16 127 ILE A C 1
ATOM 1043 O O . ILE A 1 127 ? -6.369 16.739 3.418 1.00 48.16 127 ILE A O 1
ATOM 1047 N N . ASP A 1 128 ? -6.892 18.047 1.642 1.00 40.22 128 ASP A N 1
ATOM 1048 C CA . ASP A 1 128 ? -7.914 18.898 2.281 1.00 40.22 128 ASP A CA 1
ATOM 1049 C C . ASP A 1 128 ? -9.285 18.203 2.385 1.00 40.22 128 ASP A C 1
ATOM 1051 O O . ASP A 1 128 ? -9.689 17.517 1.412 1.00 40.22 128 ASP A O 1
#

pLDDT: mean 72.52, std 15.44, range [38.69, 89.81]

Secondary structure (DSSP, 8-state):
---HHHHHHHHSTTSSSEEEE----SSS------HHHHHHIIIIIHHHHGGG--EEEEEHHHHHHHHTT---TT--EEEEEEE-HHHHHHHSSTT-TTHHHHTS---EEEEEE---SS---EEEE---

Sequence (128 aa):
VDNQRLDIILEENTFTNALNFVLTTLTDDICSIADQILNRFCLNILPRIHYNVKSLIVDSICMEKILLAGDYPNLTQLKIFNFNEKIVSHYFTGESPFRRIFQQQITDLILIFEKNNNEISEEHNKID

Radius of gyration: 15.5 Å; chains: 1; bounding box: 35×46×35 Å